Protein AF-A0A957K735-F1 (afdb_monomer_lite)

Foldseek 3Di:
DDDQPLVDPCCVPPVDDDDPVLVVQLVVVCVVVVDDDDPVVSVVSSSVVSVVVSVVVVVVVVD

pLDDT: mean 93.36, std 5.57, range [63.62, 97.62]

Secondary structure (DSSP, 8-state):
----GGGSHHIIIII----HHHHHHHHHHHHHH-S---HHHHHHHHHHHHHHHHHHHHHHHH-

Radius of gyration: 13.21 Å; chains: 1; bounding box: 23×29×38 Å

Sequence (63 aa):
MIQPQTQTESYWVSNFALSDDDIEQIYNHFLAVGRPQSLAEVTRAVMASRVAAEKNEVQRMLS

Structure (mmCIF, N/CA/C/O backbone):
data_AF-A0A957K735-F1
#
_entry.id   AF-A0A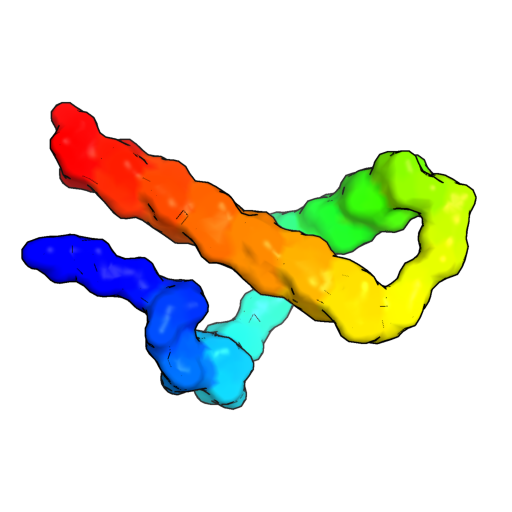957K735-F1
#
loop_
_atom_site.group_PDB
_atom_site.id
_atom_site.type_symbol
_atom_site.label_atom_id
_atom_site.label_alt_id
_atom_site.label_comp_id
_atom_site.label_asym_id
_atom_site.label_entity_id
_atom_site.label_seq_id
_atom_site.pdbx_PDB_ins_code
_atom_site.Cartn_x
_atom_site.Cartn_y
_atom_site.Cartn_z
_atom_site.occupancy
_atom_site.B_iso_or_equiv
_atom_site.auth_seq_id
_atom_site.auth_comp_id
_atom_site.auth_asym_id
_atom_site.auth_atom_id
_atom_site.pdbx_PDB_model_num
ATOM 1 N N . MET A 1 1 ? -5.746 7.525 23.600 1.00 63.62 1 MET A N 1
ATOM 2 C CA . MET A 1 1 ? -4.723 7.645 22.540 1.00 63.62 1 MET A CA 1
ATOM 3 C C . MET A 1 1 ? -5.123 6.667 21.450 1.00 63.62 1 MET A C 1
ATOM 5 O O . MET A 1 1 ? -5.287 5.499 21.773 1.00 63.62 1 MET A O 1
ATOM 9 N N . ILE A 1 2 ? -5.404 7.130 20.231 1.00 81.12 2 ILE A N 1
ATOM 10 C CA . ILE A 1 2 ? -5.755 6.233 19.119 1.00 81.12 2 ILE A CA 1
ATOM 11 C C . ILE A 1 2 ? -4.431 5.708 18.559 1.00 81.12 2 ILE A C 1
ATOM 13 O O . ILE A 1 2 ? -3.662 6.485 17.998 1.00 81.12 2 ILE A O 1
ATOM 17 N N . GLN A 1 3 ? -4.117 4.434 18.799 1.00 82.69 3 GLN A N 1
ATOM 18 C CA . GLN A 1 3 ? -2.929 3.797 18.231 1.00 82.69 3 GLN A CA 1
ATOM 19 C C . GLN A 1 3 ? -3.228 3.396 16.777 1.00 82.69 3 GLN A C 1
ATOM 21 O O . GLN A 1 3 ? -4.186 2.650 16.568 1.00 82.69 3 GLN A O 1
ATOM 26 N N . PRO A 1 4 ? -2.437 3.848 15.786 1.00 90.31 4 PRO A N 1
ATOM 27 C CA . PRO A 1 4 ? -2.609 3.423 14.400 1.00 90.31 4 PRO A CA 1
ATOM 28 C C . PRO A 1 4 ? -2.331 1.922 14.237 1.00 90.31 4 PRO A C 1
ATOM 30 O O . PRO A 1 4 ? -1.328 1.411 14.743 1.00 90.31 4 PRO A O 1
ATOM 33 N N . GLN A 1 5 ? -3.184 1.218 13.501 1.00 91.75 5 GLN A N 1
ATOM 34 C CA . GLN A 1 5 ? -3.032 -0.200 13.185 1.00 91.75 5 GLN A CA 1
ATOM 35 C C . GLN A 1 5 ? -1.782 -0.463 12.345 1.00 91.75 5 GLN A C 1
ATOM 37 O O . GLN A 1 5 ? -1.097 -1.458 12.574 1.00 91.75 5 GLN A O 1
ATOM 42 N N . THR A 1 6 ? -1.410 0.458 11.452 1.00 93.00 6 THR A N 1
ATOM 43 C CA . THR A 1 6 ? -0.184 0.372 10.639 1.00 93.00 6 THR A CA 1
ATOM 44 C C . THR A 1 6 ? 1.108 0.390 11.464 1.00 93.00 6 THR A C 1
ATOM 46 O O . THR A 1 6 ? 2.175 0.082 10.933 1.00 93.00 6 THR A O 1
ATOM 49 N N . GLN A 1 7 ? 1.044 0.696 12.766 1.00 93.12 7 GLN A N 1
ATOM 50 C CA . GLN A 1 7 ? 2.177 0.568 13.692 1.00 93.12 7 GLN A CA 1
ATOM 51 C C . GLN A 1 7 ? 2.257 -0.800 14.385 1.00 93.12 7 GLN A C 1
ATOM 53 O O . GLN A 1 7 ? 3.152 -1.019 15.199 1.00 93.12 7 GLN A O 1
ATOM 58 N N . THR A 1 8 ? 1.336 -1.720 14.096 1.00 94.25 8 THR A N 1
ATOM 59 C CA . THR A 1 8 ? 1.301 -3.053 14.706 1.00 94.25 8 THR A CA 1
ATOM 60 C C . THR A 1 8 ? 1.776 -4.118 13.724 1.00 94.25 8 THR A C 1
ATOM 62 O O . THR A 1 8 ? 1.455 -4.076 12.539 1.00 94.25 8 THR A O 1
ATOM 65 N N . GLU A 1 9 ? 2.532 -5.101 14.211 1.00 94.25 9 GLU A N 1
ATOM 66 C CA . GLU A 1 9 ? 2.974 -6.238 13.393 1.00 94.25 9 GLU A CA 1
ATOM 67 C C . GLU A 1 9 ? 1.788 -7.082 12.909 1.00 94.25 9 GLU A C 1
ATOM 69 O O . GLU A 1 9 ? 1.741 -7.476 11.745 1.00 94.25 9 GLU A O 1
ATOM 74 N N . SER A 1 10 ? 0.798 -7.313 13.778 1.00 94.69 10 SER A N 1
ATOM 75 C CA . SER A 1 10 ? -0.388 -8.115 13.462 1.00 94.69 10 SER A CA 1
ATOM 76 C C . SER A 1 10 ? -1.166 -7.570 12.268 1.00 94.69 10 SER A C 1
ATOM 78 O O . SER A 1 10 ? -1.664 -8.358 11.464 1.00 94.69 10 SER A O 1
ATOM 80 N N . TYR A 1 11 ? -1.225 -6.243 12.109 1.00 94.94 11 TYR A N 1
ATOM 81 C CA . TYR A 1 11 ? -1.821 -5.627 10.930 1.00 94.94 11 TYR A CA 1
ATOM 82 C C . 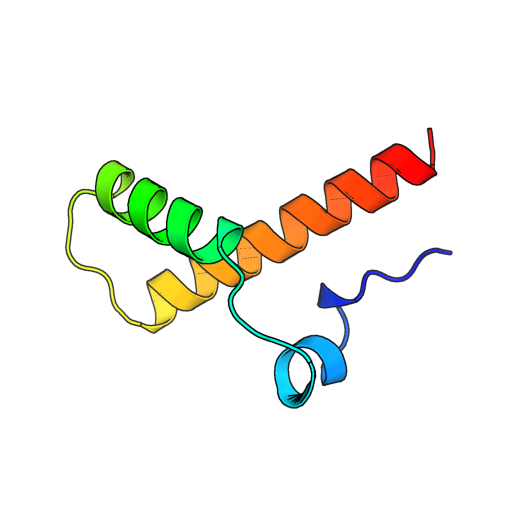TYR A 1 11 ? -1.124 -6.095 9.649 1.00 94.94 11 TYR A C 1
ATOM 84 O O . TYR A 1 11 ? -1.791 -6.568 8.740 1.00 94.94 11 TYR A O 1
ATOM 92 N N . TRP A 1 12 ? 0.208 -6.038 9.597 1.00 94.88 12 TRP A N 1
ATOM 93 C CA . TRP A 1 12 ? 0.974 -6.376 8.394 1.00 94.88 12 TRP A CA 1
ATOM 94 C C . TRP A 1 12 ? 1.072 -7.876 8.114 1.00 94.88 12 TRP A C 1
ATOM 96 O O . TRP A 1 12 ? 1.110 -8.273 6.954 1.0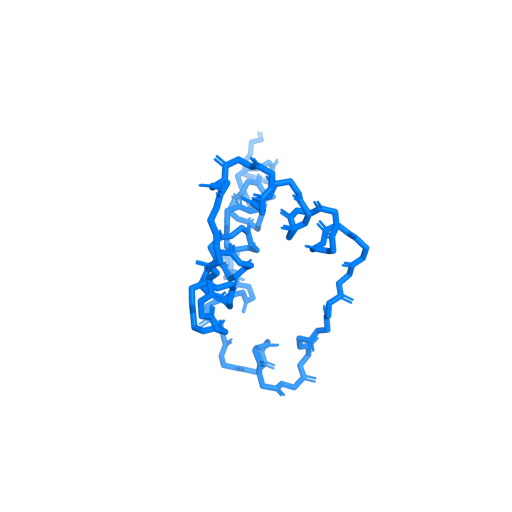0 94.88 12 TRP A O 1
ATOM 106 N N . VAL A 1 13 ? 1.131 -8.705 9.157 1.00 94.44 13 VAL A N 1
ATOM 107 C CA . VAL A 1 13 ? 1.355 -10.152 9.013 1.00 94.44 13 VAL A CA 1
ATOM 108 C C . VAL A 1 13 ? 0.051 -10.917 8.807 1.00 94.44 13 VAL A C 1
ATOM 110 O O . VAL A 1 13 ? 0.010 -11.842 7.998 1.00 94.44 13 VAL A O 1
ATOM 113 N N . SER A 1 14 ? -1.007 -10.546 9.529 1.00 93.25 14 SER A N 1
ATOM 114 C CA . SER A 1 14 ? -2.225 -11.361 9.614 1.00 93.25 14 SER A CA 1
ATOM 115 C C . SER A 1 14 ? -3.440 -10.710 8.967 1.00 93.25 14 SER A C 1
ATOM 117 O O . SER A 1 14 ? -4.336 -11.419 8.512 1.00 93.25 14 SER A O 1
ATOM 119 N N . ASN A 1 15 ? -3.492 -9.378 8.934 1.00 93.56 15 ASN A N 1
ATOM 120 C CA . ASN A 1 15 ? -4.701 -8.653 8.540 1.00 93.56 15 ASN A CA 1
ATOM 121 C C . ASN A 1 15 ? -4.537 -7.882 7.228 1.00 93.56 15 ASN A C 1
ATOM 123 O O . ASN A 1 15 ? -5.527 -7.402 6.678 1.00 93.56 15 ASN A O 1
ATOM 127 N N . PHE A 1 16 ? -3.308 -7.736 6.737 1.00 93.50 16 PHE A N 1
ATOM 128 C CA . PHE A 1 16 ? -3.038 -6.982 5.531 1.00 93.50 16 PHE A CA 1
ATOM 129 C C . PHE A 1 16 ? -3.580 -7.734 4.320 1.00 93.50 16 PHE A C 1
ATOM 131 O O . PHE A 1 16 ? -3.177 -8.856 4.014 1.00 93.50 16 PHE A O 1
ATOM 138 N N . ALA A 1 17 ? -4.472 -7.064 3.607 1.00 94.81 17 ALA A N 1
ATOM 139 C CA . ALA A 1 17 ? -4.952 -7.461 2.303 1.00 94.81 17 ALA A CA 1
ATOM 140 C C . ALA A 1 17 ? -4.981 -6.214 1.423 1.00 94.81 17 ALA A C 1
ATOM 142 O O . ALA A 1 17 ? -5.346 -5.131 1.888 1.00 94.81 17 ALA A O 1
ATOM 143 N N . LEU A 1 18 ? -4.594 -6.372 0.159 1.00 94.31 18 LEU A N 1
ATOM 144 C CA . LEU A 1 18 ? -4.723 -5.293 -0.812 1.00 94.31 18 LEU A CA 1
ATOM 145 C C . LEU A 1 18 ? -6.205 -4.960 -0.994 1.00 94.31 18 LEU A C 1
ATOM 147 O O . LEU A 1 18 ? -7.015 -5.861 -1.217 1.00 94.31 18 LEU A O 1
ATOM 151 N N . SER A 1 19 ? -6.544 -3.676 -0.905 1.00 95.00 19 SER A N 1
ATOM 152 C CA . SER A 1 19 ? -7.865 -3.176 -1.296 1.00 95.00 19 SER A CA 1
ATOM 153 C C . SER A 1 19 ? -7.822 -2.561 -2.690 1.00 95.00 19 SER A C 1
ATOM 155 O O . SER A 1 19 ? -6.746 -2.276 -3.212 1.00 95.00 19 SER A O 1
ATOM 157 N N . ASP A 1 20 ? -8.991 -2.279 -3.260 1.00 96.19 20 ASP A N 1
ATOM 158 C CA . ASP A 1 20 ? -9.093 -1.608 -4.561 1.00 96.19 20 ASP A CA 1
ATOM 159 C C . ASP A 1 20 ? -8.357 -0.255 -4.574 1.00 96.19 20 ASP A C 1
ATOM 161 O O . ASP A 1 20 ? -7.621 0.024 -5.518 1.00 96.19 20 ASP A O 1
ATOM 165 N N . ASP A 1 21 ? -8.427 0.519 -3.483 1.00 94.69 21 ASP A N 1
ATOM 166 C CA . ASP A 1 21 ? -7.664 1.770 -3.331 1.00 94.69 21 ASP A CA 1
ATOM 167 C C . ASP A 1 21 ? -6.138 1.568 -3.430 1.00 94.69 21 ASP A C 1
ATOM 169 O O . ASP A 1 21 ? -5.437 2.399 -4.012 1.00 94.69 21 ASP A O 1
ATOM 173 N N . ASP A 1 22 ? -5.603 0.460 -2.893 1.00 95.56 22 ASP A N 1
ATOM 174 C CA . ASP A 1 22 ? -4.171 0.160 -3.023 1.00 95.56 22 ASP A CA 1
ATOM 175 C C . ASP A 1 22 ? -3.821 -0.132 -4.477 1.00 95.56 22 ASP A C 1
ATOM 177 O O . ASP A 1 22 ? -2.774 0.291 -4.964 1.00 95.56 22 ASP A O 1
ATOM 181 N N . ILE A 1 23 ? -4.688 -0.869 -5.175 1.00 95.94 23 ILE A N 1
ATOM 182 C CA . ILE A 1 23 ? -4.491 -1.221 -6.578 1.00 95.94 23 ILE A CA 1
ATOM 183 C C . ILE A 1 23 ? -4.507 0.038 -7.443 1.00 95.94 23 ILE A C 1
ATOM 185 O O . ILE A 1 23 ? -3.587 0.239 -8.239 1.00 95.94 23 ILE A O 1
ATOM 189 N N . GLU A 1 24 ? -5.498 0.911 -7.260 1.00 96.19 24 GLU A N 1
ATOM 190 C CA . GLU A 1 24 ? -5.568 2.196 -7.957 1.00 96.19 24 GLU A CA 1
ATOM 191 C C . GLU A 1 24 ? -4.304 3.024 -7.706 1.00 96.19 24 GLU A C 1
ATOM 193 O O . GLU A 1 24 ? -3.687 3.553 -8.635 1.00 96.19 24 GLU A O 1
ATOM 198 N N . GLN A 1 25 ? -3.854 3.082 -6.456 1.00 94.94 25 GLN A N 1
ATOM 199 C CA . GLN A 1 25 ? -2.647 3.809 -6.123 1.00 94.94 25 GLN A CA 1
ATOM 200 C C . GLN A 1 25 ? -1.382 3.202 -6.727 1.00 94.94 25 GLN A C 1
ATOM 202 O O . GLN A 1 25 ? -0.514 3.956 -7.165 1.00 94.94 25 GLN A O 1
ATOM 207 N N . ILE A 1 26 ? -1.256 1.875 -6.769 1.00 95.94 26 ILE A N 1
ATOM 208 C CA . ILE A 1 26 ? -0.132 1.203 -7.428 1.00 95.94 26 ILE A CA 1
ATOM 209 C C . ILE A 1 26 ? -0.083 1.610 -8.906 1.00 95.94 26 ILE A C 1
ATOM 211 O O . ILE A 1 26 ? 0.987 1.966 -9.402 1.00 95.94 26 ILE A O 1
ATOM 215 N N . TYR A 1 27 ? -1.228 1.639 -9.595 1.00 96.00 27 TYR A N 1
ATOM 216 C CA . TYR A 1 27 ? -1.293 2.109 -10.981 1.00 96.00 27 TYR A CA 1
ATOM 217 C C . TYR A 1 27 ? -0.895 3.580 -11.118 1.00 96.00 27 TYR A C 1
ATOM 219 O O . TYR A 1 27 ? -0.048 3.909 -11.952 1.00 96.00 27 TYR A O 1
ATOM 227 N N . ASN A 1 28 ? -1.442 4.457 -10.274 1.00 95.88 28 ASN A N 1
ATOM 228 C CA . ASN A 1 28 ? -1.092 5.879 -10.269 1.00 95.88 28 ASN A CA 1
ATOM 229 C C . ASN A 1 28 ? 0.406 6.095 -10.006 1.00 95.88 28 ASN A C 1
ATOM 231 O O . ASN A 1 28 ? 1.051 6.916 -10.659 1.00 95.88 28 ASN A O 1
ATOM 235 N N . HIS A 1 29 ? 0.982 5.318 -9.090 1.00 95.38 29 HIS A N 1
ATOM 236 C CA . HIS A 1 29 ? 2.402 5.352 -8.761 1.00 95.38 29 HIS A CA 1
ATOM 237 C C . HIS A 1 29 ? 3.272 4.897 -9.937 1.00 95.38 29 HIS A C 1
ATOM 239 O O . HIS A 1 29 ? 4.250 5.569 -10.265 1.00 95.38 29 HIS A O 1
ATOM 245 N N . PHE A 1 30 ? 2.897 3.823 -10.638 1.00 96.31 30 PHE A N 1
ATOM 246 C CA . PHE A 1 30 ? 3.608 3.386 -11.843 1.00 96.31 30 PHE A CA 1
ATOM 247 C C . PHE A 1 30 ? 3.579 4.427 -12.961 1.00 96.31 30 PHE A C 1
ATOM 249 O O . PHE A 1 30 ? 4.617 4.685 -13.576 1.00 96.31 30 PHE A O 1
ATOM 256 N N . LEU A 1 31 ? 2.424 5.055 -13.194 1.00 96.75 31 LEU A N 1
ATOM 257 C CA . LEU A 1 31 ? 2.288 6.130 -14.178 1.00 96.75 31 LEU A CA 1
ATOM 258 C C . LEU A 1 31 ? 3.163 7.337 -13.821 1.00 96.75 31 LEU A C 1
ATOM 260 O O . LEU A 1 31 ? 3.829 7.886 -14.697 1.00 96.75 31 LEU A O 1
ATOM 264 N N . ALA A 1 32 ? 3.202 7.723 -12.544 1.00 96.00 32 ALA A N 1
ATOM 265 C CA . ALA A 1 32 ? 3.997 8.854 -12.073 1.00 96.00 32 ALA A CA 1
ATOM 266 C C . ALA A 1 32 ? 5.511 8.592 -12.143 1.00 96.00 32 ALA A C 1
ATOM 268 O O . ALA A 1 32 ? 6.280 9.479 -12.509 1.00 96.00 32 ALA A O 1
ATOM 269 N N . VAL A 1 33 ? 5.950 7.382 -11.784 1.00 96.25 33 VAL A N 1
ATOM 270 C CA . VAL A 1 33 ? 7.374 7.019 -11.763 1.00 96.25 33 VAL A CA 1
ATOM 271 C C . VAL A 1 33 ? 7.923 6.789 -13.174 1.00 96.25 33 VAL A C 1
ATOM 273 O O . VAL A 1 33 ? 9.086 7.101 -13.430 1.00 96.25 33 VAL A O 1
ATOM 276 N N . GLY A 1 34 ? 7.118 6.240 -14.091 1.00 95.38 34 GLY A N 1
ATOM 277 C CA . GLY A 1 34 ? 7.474 6.113 -15.509 1.00 95.38 34 GLY A CA 1
ATOM 278 C C . GLY A 1 34 ? 8.655 5.179 -15.807 1.00 95.38 34 GLY A C 1
ATOM 279 O O . GLY A 1 34 ? 9.226 5.232 -16.895 1.00 95.38 34 GLY A O 1
ATOM 280 N N . ARG A 1 35 ? 9.045 4.323 -14.855 1.00 95.88 35 ARG A N 1
ATOM 281 C CA . ARG A 1 35 ? 10.104 3.315 -15.016 1.00 95.88 35 ARG A CA 1
ATOM 282 C C . ARG A 1 35 ? 9.752 2.026 -14.270 1.00 95.88 35 ARG A C 1
ATOM 284 O O . ARG A 1 35 ? 9.001 2.087 -13.296 1.00 95.88 35 ARG A O 1
ATOM 291 N N . PRO A 1 36 ? 10.333 0.876 -14.656 1.00 95.81 36 PRO A N 1
ATOM 292 C CA . PRO A 1 36 ? 10.211 -0.351 -13.880 1.00 95.81 36 PRO A CA 1
ATOM 293 C C . PRO A 1 36 ? 10.668 -0.159 -12.429 1.00 95.81 36 PRO A C 1
ATOM 295 O O . PRO A 1 36 ? 11.641 0.555 -12.155 1.00 95.81 36 PRO A O 1
ATOM 298 N N . GLN A 1 37 ? 9.972 -0.831 -11.514 1.00 96.81 37 GLN A N 1
ATOM 299 C CA . GLN A 1 37 ? 10.267 -0.826 -10.085 1.00 96.81 37 GLN A CA 1
ATOM 300 C C . GLN A 1 37 ? 10.396 -2.247 -9.553 1.00 96.81 37 GLN A C 1
ATOM 302 O O . GLN A 1 37 ? 9.732 -3.176 -10.012 1.00 96.81 37 GLN A O 1
ATOM 307 N N . SER A 1 38 ? 11.265 -2.402 -8.565 1.00 97.50 38 SER A N 1
ATOM 308 C CA . SER A 1 38 ? 11.393 -3.629 -7.792 1.00 97.50 38 SER A CA 1
ATOM 309 C C . SER A 1 38 ? 10.181 -3.837 -6.886 1.00 97.50 38 SER A C 1
ATOM 311 O O . SER A 1 38 ? 9.529 -2.882 -6.462 1.00 97.50 38 SER A O 1
ATOM 313 N N . LEU A 1 39 ? 9.933 -5.092 -6.504 1.00 96.44 39 LEU A N 1
ATOM 314 C CA . LEU A 1 39 ? 8.892 -5.428 -5.532 1.00 96.44 39 LEU A CA 1
ATOM 315 C C . LEU A 1 39 ? 9.035 -4.606 -4.240 1.00 96.44 39 LEU A C 1
ATOM 317 O O . LEU A 1 39 ? 8.055 -4.059 -3.758 1.00 96.44 39 LEU A O 1
ATOM 321 N N . ALA A 1 40 ? 10.259 -4.440 -3.731 1.00 97.62 40 ALA A N 1
ATOM 322 C CA . ALA A 1 40 ? 10.519 -3.667 -2.517 1.00 97.62 40 ALA A CA 1
ATOM 323 C C . ALA A 1 40 ? 10.148 -2.177 -2.649 1.00 97.62 40 ALA A C 1
ATOM 325 O O . ALA A 1 40 ? 9.660 -1.578 -1.690 1.00 97.62 40 ALA A O 1
ATOM 326 N N . GLU A 1 41 ? 10.366 -1.567 -3.819 1.00 97.06 41 GLU A N 1
ATOM 327 C CA . GLU A 1 41 ? 9.940 -0.187 -4.084 1.00 97.06 41 GLU A CA 1
ATOM 328 C C . GLU A 1 41 ? 8.411 -0.071 -4.091 1.00 97.06 41 GLU A C 1
ATOM 330 O O . GLU A 1 41 ? 7.873 0.855 -3.484 1.00 97.06 41 GLU A O 1
ATOM 335 N N . VAL A 1 42 ? 7.717 -1.027 -4.714 1.00 96.56 42 VAL A N 1
ATOM 336 C CA . VAL A 1 42 ? 6.246 -1.051 -4.765 1.00 96.56 42 VAL A CA 1
ATOM 337 C C . VAL A 1 42 ? 5.652 -1.297 -3.382 1.00 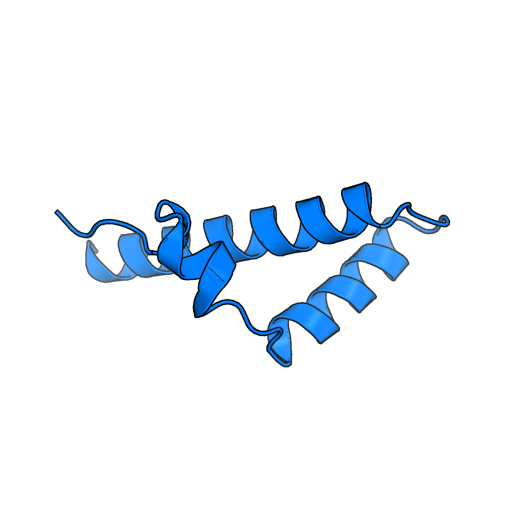96.56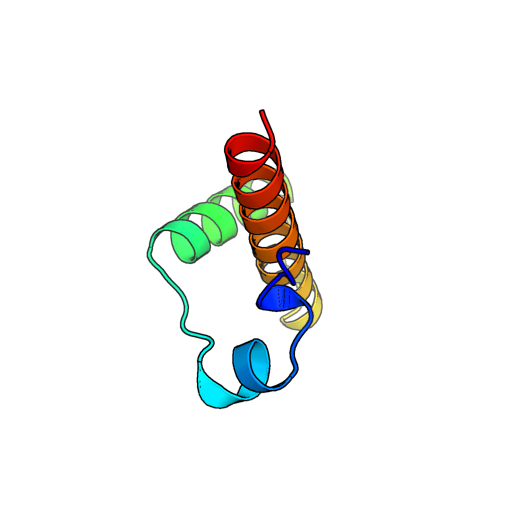 42 VAL A C 1
ATOM 339 O O . VAL A 1 42 ? 4.787 -0.542 -2.947 1.00 96.56 42 VAL A O 1
ATOM 342 N N . THR A 1 43 ? 6.165 -2.283 -2.642 1.00 95.69 43 THR A N 1
ATOM 343 C CA . THR A 1 43 ? 5.753 -2.553 -1.260 1.00 95.69 43 THR A CA 1
ATOM 344 C C . THR A 1 43 ? 5.910 -1.308 -0.393 1.00 95.69 43 THR A C 1
ATOM 346 O O . THR A 1 43 ? 4.983 -0.943 0.325 1.00 95.69 43 THR A O 1
ATOM 349 N N . ARG A 1 44 ? 7.043 -0.599 -0.496 1.00 96.25 44 ARG A N 1
ATOM 350 C CA . ARG A 1 44 ? 7.255 0.642 0.259 1.00 96.25 44 ARG A CA 1
ATOM 351 C C . ARG A 1 44 ? 6.231 1.717 -0.105 1.00 96.25 44 ARG A C 1
ATOM 353 O O . ARG A 1 44 ? 5.768 2.410 0.796 1.00 96.25 44 ARG A O 1
ATOM 360 N N . ALA A 1 45 ? 5.888 1.862 -1.384 1.00 95.81 45 ALA A N 1
ATOM 361 C CA . ALA A 1 45 ? 4.898 2.841 -1.829 1.00 95.81 45 ALA A CA 1
ATOM 362 C C . ALA A 1 45 ? 3.509 2.558 -1.231 1.00 95.81 45 ALA A C 1
ATOM 364 O O . ALA A 1 45 ? 2.899 3.458 -0.653 1.00 95.81 45 ALA A O 1
ATOM 365 N N . VAL A 1 46 ? 3.061 1.299 -1.277 1.00 96.25 46 VAL A N 1
ATOM 366 C CA . VAL A 1 46 ? 1.783 0.866 -0.683 1.00 96.25 46 VAL A CA 1
ATOM 367 C C . VAL A 1 46 ? 1.777 1.096 0.827 1.00 96.25 46 VAL A C 1
ATOM 369 O O . VAL A 1 46 ? 0.869 1.731 1.362 1.00 96.25 46 VAL A O 1
ATOM 372 N N . MET A 1 47 ? 2.825 0.650 1.528 1.00 96.06 47 MET A N 1
ATOM 373 C CA . MET A 1 47 ? 2.919 0.824 2.979 1.00 96.06 47 MET A CA 1
ATOM 374 C C . MET A 1 47 ? 2.906 2.303 3.381 1.00 96.06 47 MET A C 1
ATOM 376 O O . MET A 1 47 ? 2.189 2.684 4.305 1.00 96.06 47 MET A O 1
ATOM 380 N N . ALA A 1 48 ? 3.669 3.148 2.680 1.00 96.12 48 ALA A N 1
ATOM 381 C CA . ALA A 1 48 ? 3.731 4.580 2.958 1.00 96.12 48 ALA A CA 1
ATOM 382 C C . ALA A 1 48 ? 2.363 5.251 2.794 1.00 96.12 48 ALA A C 1
ATOM 384 O O . ALA A 1 48 ? 1.984 6.094 3.609 1.00 96.12 48 ALA A O 1
ATOM 385 N N . SER A 1 49 ? 1.604 4.846 1.779 1.00 95.50 49 SER A N 1
ATOM 386 C CA . SER A 1 49 ? 0.249 5.338 1.597 1.00 95.50 49 SER A CA 1
ATOM 387 C C . SER A 1 49 ? -0.711 4.901 2.692 1.00 95.50 49 SER A C 1
ATOM 389 O O . SER A 1 49 ? -1.417 5.744 3.239 1.00 95.50 49 SER A O 1
ATOM 391 N N . ARG A 1 50 ? -0.711 3.616 3.067 1.00 95.75 50 ARG A N 1
ATOM 392 C CA . ARG A 1 50 ? -1.563 3.108 4.153 1.00 95.75 50 ARG A CA 1
ATOM 393 C C . ARG A 1 50 ? -1.329 3.872 5.451 1.00 95.75 50 ARG A C 1
ATOM 395 O O . ARG A 1 50 ? -2.283 4.299 6.097 1.00 95.75 50 ARG A O 1
ATOM 402 N N . VAL A 1 51 ? -0.063 4.127 5.778 1.00 95.88 51 VAL A N 1
ATOM 403 C CA . VAL A 1 51 ? 0.321 4.945 6.937 1.00 95.88 51 VAL A CA 1
ATOM 404 C C . VAL A 1 51 ? -0.195 6.382 6.803 1.00 95.88 51 VAL A C 1
ATOM 406 O O . VAL A 1 51 ? -0.702 6.945 7.773 1.00 95.88 51 VAL A O 1
ATOM 409 N N . ALA A 1 52 ? -0.088 6.994 5.621 1.00 94.81 52 ALA A N 1
ATOM 410 C CA . ALA A 1 52 ? -0.574 8.354 5.389 1.00 94.81 52 ALA A CA 1
ATOM 411 C C . ALA A 1 52 ? -2.108 8.454 5.481 1.00 94.81 52 ALA A C 1
ATOM 413 O O . ALA A 1 52 ? -2.623 9.377 6.114 1.00 94.81 52 ALA A O 1
ATOM 414 N N . ALA A 1 53 ? -2.832 7.498 4.900 1.00 93.50 53 ALA A N 1
ATOM 415 C CA . ALA A 1 53 ? -4.286 7.424 4.951 1.00 93.50 53 ALA A CA 1
ATOM 416 C C . ALA A 1 53 ? -4.784 7.270 6.394 1.00 93.50 53 ALA A C 1
ATOM 418 O O . ALA A 1 53 ? -5.646 8.032 6.834 1.00 93.50 53 ALA A O 1
ATOM 419 N N . GLU A 1 54 ? -4.184 6.355 7.158 1.00 93.88 54 GLU A N 1
ATOM 420 C CA . GLU A 1 54 ? -4.546 6.154 8.560 1.00 93.88 54 GLU A CA 1
ATOM 421 C C . GLU A 1 54 ? -4.201 7.375 9.419 1.00 93.88 54 GLU A C 1
ATOM 423 O O . GLU A 1 54 ? -5.007 7.800 10.245 1.00 93.88 54 GLU A O 1
ATOM 428 N N . LYS A 1 55 ? -3.045 8.009 9.191 1.00 94.00 55 LYS A N 1
ATOM 429 C CA . LYS A 1 55 ? -2.699 9.267 9.864 1.00 94.00 55 LYS A CA 1
ATOM 430 C C . LYS A 1 55 ? -3.767 10.340 9.627 1.00 94.00 55 LYS A C 1
ATOM 432 O O . LYS A 1 55 ? -4.152 11.022 10.576 1.00 94.00 55 LYS A O 1
ATOM 437 N N . ASN A 1 56 ? -4.241 10.487 8.391 1.00 93.06 56 ASN A N 1
ATOM 438 C CA . ASN A 1 56 ? -5.276 11.460 8.043 1.00 93.06 56 ASN A CA 1
ATOM 439 C C . ASN A 1 56 ? -6.627 11.119 8.691 1.00 93.06 56 ASN A C 1
ATOM 441 O O . ASN A 1 56 ? -7.353 12.026 9.091 1.00 93.06 56 ASN A O 1
ATOM 445 N N . GLU A 1 57 ? -6.967 9.834 8.816 1.00 92.00 57 GLU A N 1
ATOM 446 C CA . GLU A 1 57 ? -8.160 9.381 9.542 1.00 92.00 57 GLU A CA 1
ATOM 447 C C . GLU A 1 57 ? -8.075 9.737 11.028 1.00 92.00 57 GLU A C 1
ATOM 449 O O . GLU A 1 57 ? -8.959 10.408 11.554 1.00 92.00 57 GLU A O 1
ATOM 454 N N . VAL A 1 58 ? -6.971 9.385 11.695 1.00 90.94 58 VAL A N 1
ATOM 455 C CA . VAL A 1 58 ? -6.767 9.716 13.113 1.00 90.94 58 VAL A CA 1
ATOM 456 C C . VAL A 1 58 ? -6.826 11.228 13.338 1.00 90.94 58 VAL A C 1
ATOM 458 O O . VAL A 1 58 ? -7.414 11.675 14.318 1.00 90.94 58 VAL A O 1
ATOM 461 N N . GLN A 1 59 ? -6.260 12.032 12.431 1.00 90.69 59 GLN A N 1
ATOM 462 C CA . GLN A 1 59 ? -6.363 13.492 12.502 1.00 90.69 59 GLN A CA 1
ATOM 463 C C . GLN A 1 59 ? -7.809 13.986 12.380 1.00 90.69 59 GLN A C 1
ATOM 465 O O . GLN A 1 59 ? -8.203 14.841 13.168 1.00 90.69 59 GLN A O 1
ATOM 470 N N . ARG A 1 60 ? -8.603 13.428 11.455 1.00 90.06 60 ARG A N 1
ATOM 471 C CA . ARG A 1 60 ? -10.034 13.751 11.305 1.00 90.06 60 ARG A CA 1
ATOM 472 C C . ARG A 1 60 ? -10.866 13.370 12.531 1.00 90.06 60 ARG A C 1
ATOM 474 O O . ARG A 1 60 ? -11.853 14.030 12.815 1.00 90.06 60 ARG A O 1
ATOM 481 N N . MET A 1 61 ? -10.480 12.330 13.265 1.00 88.00 61 MET A N 1
ATOM 482 C CA . MET A 1 61 ? -11.160 11.938 14.507 1.00 88.00 61 MET A CA 1
ATOM 483 C C . MET A 1 61 ? -10.818 12.835 15.707 1.00 88.00 61 MET A C 1
ATOM 485 O O . MET A 1 61 ? -11.533 12.814 16.706 1.00 88.00 61 MET A O 1
ATOM 489 N N . LEU A 1 62 ? -9.695 13.557 15.648 1.00 86.12 62 LEU A N 1
ATOM 490 C CA . LEU A 1 62 ? -9.219 14.441 16.719 1.00 86.12 62 LEU A CA 1
ATOM 491 C C . LEU A 1 62 ? -9.637 15.908 16.529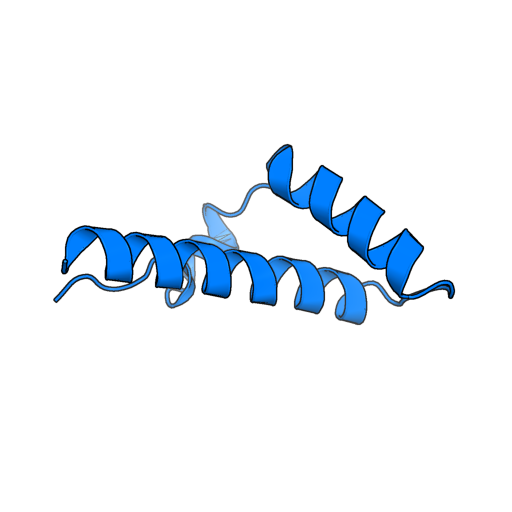 1.00 86.12 62 LEU A C 1
ATOM 493 O O . LEU A 1 62 ? -9.447 16.697 17.456 1.00 86.12 62 LEU A O 1
ATOM 497 N N . SER A 1 63 ? -10.147 16.269 15.348 1.00 72.88 63 SER A N 1
ATOM 498 C CA . SER A 1 63 ? -10.724 17.583 15.029 1.00 72.88 63 SER A CA 1
ATOM 499 C C . SER A 1 63 ? -12.195 17.659 15.405 1.00 72.88 63 SER A C 1
ATOM 501 O O . SER A 1 63 ? -12.593 18.700 15.968 1.00 72.88 63 SER A O 1
#